Protein AF-A0A6B0C798-F1 (afdb_monomer_lite)

Organism: Staphylococcus aureus (NCBI:txid1280)

Foldseek 3Di:
DAEWEAEPVPRDIDDDDPDDYAYHYPPCVPDDPVRVVVVVVVCVVVVPPYDDDDPDPDDDDD

Secondary structure (DSSP, 8-state):
-EEEEEETTT--BPPPPSS-EEEEEETGGGS-HHHHHHHHHHHHHTT---------------

Sequence (62 aa):
MLEVKYDMRTGHYTPIPNEPHYLVISHADKLTATEKAKLRLLIIKQKLDISLAESVVSSPIA

pLDDT: mean 77.84, std 14.55, range [41.47, 92.88]

Structure (mmCIF, N/CA/C/O backbone):
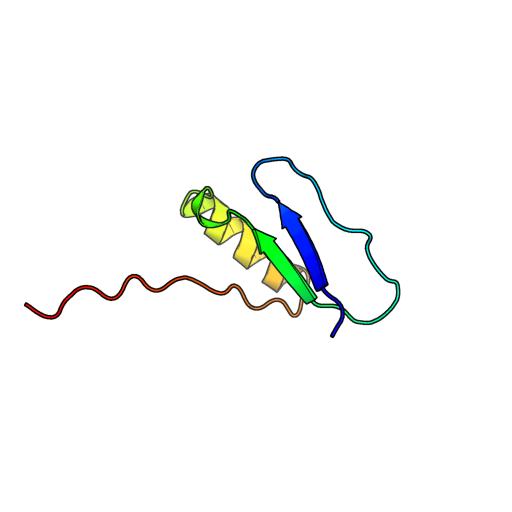data_AF-A0A6B0C798-F1
#
_entry.id   AF-A0A6B0C798-F1
#
loop_
_atom_site.group_PDB
_atom_site.id
_atom_site.type_symbol
_atom_site.label_atom_id
_atom_site.label_alt_id
_atom_site.label_comp_id
_atom_site.label_asym_id
_atom_site.label_entity_id
_atom_site.label_seq_id
_atom_site.pdbx_PDB_ins_code
_atom_site.Cartn_x
_atom_site.Cartn_y
_atom_site.Cartn_z
_atom_site.occupancy
_atom_site.B_iso_or_equiv
_atom_site.auth_seq_id
_atom_site.auth_comp_id
_atom_site.auth_asym_id
_atom_site.auth_atom_id
_atom_site.pdbx_PDB_model_num
ATOM 1 N N . MET A 1 1 ? 5.636 -0.922 -18.356 1.00 68.94 1 MET A N 1
ATOM 2 C CA . MET A 1 1 ? 5.953 -0.651 -16.940 1.00 68.94 1 MET A CA 1
ATOM 3 C C . MET A 1 1 ? 5.252 -1.715 -16.116 1.00 68.94 1 MET A C 1
ATOM 5 O O . MET A 1 1 ? 4.082 -1.956 -16.386 1.00 68.94 1 MET A O 1
ATOM 9 N N . LEU A 1 2 ? 5.964 -2.424 -15.237 1.00 83.00 2 LEU A N 1
ATOM 10 C CA . LEU A 1 2 ? 5.365 -3.482 -14.419 1.00 83.00 2 LEU A CA 1
ATOM 11 C C . LEU A 1 2 ? 4.689 -2.862 -13.196 1.00 83.00 2 LEU A C 1
ATOM 13 O O . LEU A 1 2 ? 5.248 -1.965 -12.565 1.00 83.00 2 LEU A O 1
ATOM 17 N N . GLU A 1 3 ? 3.491 -3.338 -12.877 1.00 85.50 3 GLU A N 1
ATOM 18 C CA . GLU A 1 3 ? 2.708 -2.875 -11.736 1.00 85.50 3 GLU A CA 1
ATOM 19 C C . GLU A 1 3 ? 2.415 -4.041 -10.803 1.00 85.50 3 GLU A C 1
ATOM 21 O O . GLU A 1 3 ? 1.933 -5.092 -11.232 1.00 85.50 3 GLU A O 1
ATOM 26 N N . VAL A 1 4 ? 2.646 -3.817 -9.515 1.00 85.94 4 VAL A N 1
ATOM 27 C CA . VAL A 1 4 ? 2.131 -4.659 -8.443 1.00 85.94 4 VAL A CA 1
ATOM 28 C C . VAL A 1 4 ? 0.935 -3.945 -7.840 1.00 85.94 4 VAL A C 1
ATOM 30 O O . VAL A 1 4 ? 1.052 -2.825 -7.347 1.00 85.94 4 VAL A O 1
ATOM 33 N N . LYS A 1 5 ? -0.232 -4.584 -7.882 1.00 89.69 5 LYS A N 1
ATOM 34 C CA . LYS A 1 5 ? -1.460 -4.051 -7.293 1.00 89.69 5 LYS A CA 1
ATOM 35 C C . LYS A 1 5 ? -1.684 -4.705 -5.946 1.00 89.69 5 LYS A C 1
ATOM 37 O O . LYS A 1 5 ? -1.726 -5.928 -5.880 1.00 89.69 5 LYS A O 1
ATOM 42 N N . TYR A 1 6 ? -1.861 -3.897 -4.909 1.00 87.38 6 TYR A N 1
ATOM 43 C CA . TYR A 1 6 ? -2.286 -4.337 -3.583 1.00 87.38 6 TYR A CA 1
ATOM 44 C C . TYR A 1 6 ? -3.710 -3.842 -3.316 1.00 87.38 6 TYR A C 1
ATOM 46 O O . TYR A 1 6 ? -3.975 -2.639 -3.397 1.00 87.38 6 TYR A O 1
ATOM 54 N N . ASP A 1 7 ? -4.634 -4.753 -3.013 1.00 88.00 7 ASP A N 1
ATOM 55 C CA . ASP A 1 7 ? -6.006 -4.424 -2.631 1.00 88.00 7 ASP A CA 1
ATOM 56 C C . ASP A 1 7 ? -6.127 -4.340 -1.105 1.00 88.00 7 ASP A C 1
ATOM 58 O O . ASP A 1 7 ? -6.146 -5.352 -0.405 1.00 88.00 7 ASP A O 1
ATOM 62 N N . MET A 1 8 ? -6.282 -3.117 -0.596 1.00 84.56 8 MET A N 1
ATOM 63 C CA . MET A 1 8 ? -6.468 -2.825 0.829 1.00 84.56 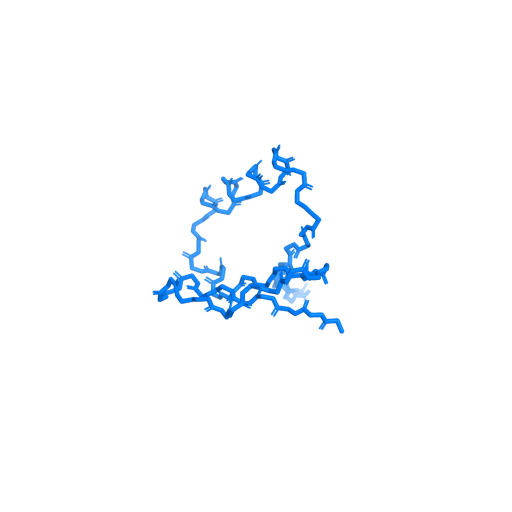8 MET A CA 1
ATOM 64 C C . MET A 1 8 ? -7.678 -3.528 1.458 1.00 84.56 8 MET A C 1
ATOM 66 O O . MET A 1 8 ? -7.696 -3.749 2.667 1.00 84.56 8 MET A O 1
ATOM 70 N N . ARG A 1 9 ? -8.710 -3.853 0.669 1.00 84.69 9 ARG A N 1
ATOM 71 C CA . ARG A 1 9 ? -9.945 -4.463 1.178 1.00 84.69 9 ARG A CA 1
ATOM 72 C C . ARG A 1 9 ? -9.779 -5.954 1.439 1.00 84.69 9 ARG A C 1
ATOM 74 O O . ARG A 1 9 ? -10.368 -6.480 2.377 1.00 84.69 9 ARG A O 1
ATOM 81 N N . THR A 1 10 ? -9.045 -6.636 0.567 1.00 89.25 10 THR A N 1
ATOM 82 C CA . THR A 1 10 ? -8.945 -8.103 0.560 1.00 89.25 10 THR A CA 1
ATOM 83 C C . THR A 1 10 ? -7.572 -8.601 1.001 1.00 89.25 10 THR A C 1
ATOM 85 O O . THR A 1 10 ? -7.417 -9.787 1.276 1.00 89.25 10 THR A O 1
ATOM 88 N N . GLY A 1 11 ? -6.573 -7.717 1.060 1.00 85.94 11 GLY A N 1
ATOM 89 C CA . GLY A 1 11 ? -5.170 -8.068 1.280 1.00 85.94 11 GLY A CA 1
ATOM 90 C C . GLY A 1 11 ? -4.519 -8.770 0.085 1.00 85.94 11 GLY A C 1
ATOM 91 O O . GLY A 1 11 ? -3.351 -9.148 0.164 1.00 85.94 11 GLY A O 1
ATOM 92 N N . HIS A 1 12 ? -5.254 -8.958 -1.014 1.00 92.88 12 HIS A N 1
ATOM 93 C CA . HIS A 1 12 ? -4.755 -9.624 -2.207 1.00 92.88 12 HIS A CA 1
ATOM 94 C C . HIS A 1 12 ? -3.748 -8.737 -2.942 1.00 92.88 12 HIS A C 1
ATOM 96 O O . HIS A 1 12 ? -3.948 -7.526 -3.070 1.00 92.88 12 HIS A O 1
ATOM 102 N N . TYR A 1 13 ? -2.702 -9.352 -3.491 1.00 91.12 13 TYR A N 1
ATOM 103 C CA . TYR A 1 13 ? -1.750 -8.676 -4.360 1.00 91.12 13 TYR A CA 1
ATOM 104 C C . TYR A 1 13 ? -1.449 -9.479 -5.617 1.00 91.12 13 TYR A C 1
ATOM 106 O O . TYR A 1 13 ? -1.495 -10.708 -5.622 1.00 91.12 13 TYR A O 1
ATOM 114 N N . 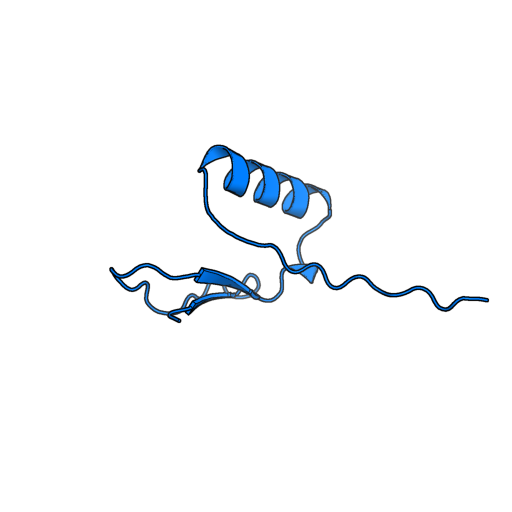THR A 1 14 ? -1.155 -8.775 -6.705 1.00 91.06 14 THR A N 1
ATOM 115 C CA . THR A 1 14 ? -0.647 -9.417 -7.921 1.00 91.06 14 THR A CA 1
ATOM 116 C C . THR A 1 14 ? 0.786 -9.902 -7.698 1.00 91.06 14 THR A C 1
ATOM 118 O O . THR A 1 14 ? 1.508 -9.265 -6.932 1.00 91.06 14 THR A O 1
ATOM 121 N N . PRO A 1 15 ? 1.238 -10.969 -8.379 1.00 92.88 15 PRO A N 1
ATOM 122 C CA . PRO A 1 15 ? 2.608 -11.464 -8.249 1.00 92.88 15 PRO A CA 1
ATOM 123 C C . PRO A 1 15 ? 3.659 -10.352 -8.362 1.00 92.88 15 PRO A C 1
ATOM 125 O O . PRO A 1 15 ? 3.543 -9.470 -9.213 1.00 92.88 15 PRO A O 1
ATOM 128 N N . ILE A 1 16 ? 4.670 -10.405 -7.493 1.00 88.94 16 ILE A N 1
ATOM 129 C CA . ILE A 1 16 ? 5.746 -9.412 -7.424 1.00 88.94 16 ILE A CA 1
ATOM 130 C C . ILE A 1 16 ? 6.854 -9.837 -8.400 1.00 88.94 16 ILE A C 1
ATOM 132 O O . ILE A 1 16 ? 7.429 -10.910 -8.207 1.00 88.94 16 ILE A O 1
ATOM 136 N N . PRO A 1 17 ? 7.148 -9.048 -9.447 1.00 88.06 17 PRO A N 1
ATOM 137 C CA . PRO A 1 17 ? 8.227 -9.347 -10.378 1.00 88.06 17 PRO A CA 1
ATOM 138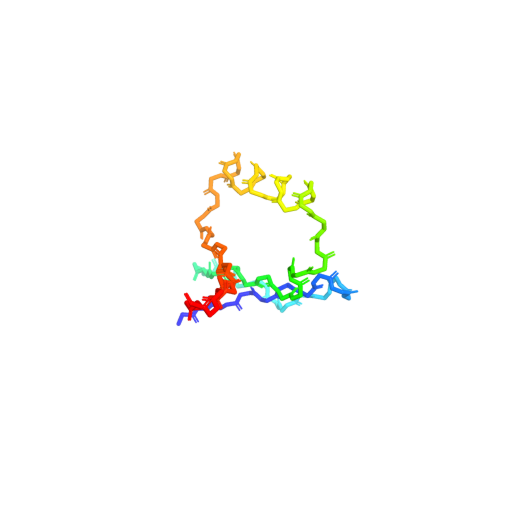 C C . PRO A 1 17 ? 9.595 -9.015 -9.760 1.00 88.06 17 PRO A C 1
ATOM 140 O O . PRO A 1 17 ? 9.693 -8.210 -8.831 1.00 88.06 17 PRO A O 1
ATOM 143 N N . ASN A 1 18 ? 10.660 -9.617 -10.293 1.00 88.81 18 ASN A N 1
ATOM 144 C CA . ASN A 1 18 ? 12.032 -9.329 -9.852 1.00 88.81 18 ASN A CA 1
ATOM 145 C C . ASN A 1 18 ? 12.572 -8.024 -10.459 1.00 88.81 18 ASN A C 1
ATOM 147 O O . ASN A 1 18 ? 13.534 -7.443 -9.959 1.00 88.81 18 ASN A O 1
ATOM 151 N N . GLU A 1 19 ? 11.973 -7.574 -11.555 1.00 88.44 19 GLU A N 1
ATOM 152 C CA . GLU A 1 19 ? 12.313 -6.351 -12.261 1.00 88.44 19 GLU A CA 1
ATOM 153 C C . GLU A 1 19 ? 11.744 -5.108 -11.551 1.00 88.44 19 GLU A C 1
ATOM 155 O O . GLU A 1 19 ? 10.747 -5.209 -10.826 1.00 88.44 19 GLU A O 1
ATOM 160 N N . PRO A 1 20 ? 12.320 -3.910 -11.786 1.00 84.12 20 PRO A N 1
ATOM 161 C CA . PRO A 1 20 ? 11.760 -2.659 -11.287 1.00 84.12 20 PRO A CA 1
ATOM 162 C C . PRO A 1 20 ? 10.285 -2.494 -11.669 1.00 84.12 20 PRO A C 1
ATOM 164 O O . PRO A 1 20 ? 9.900 -2.615 -12.837 1.00 84.12 20 PRO A O 1
ATOM 167 N N . HIS A 1 21 ? 9.461 -2.204 -10.670 1.00 83.88 21 HIS A N 1
ATOM 168 C CA . HIS A 1 21 ? 8.014 -2.118 -10.799 1.00 83.88 21 HIS A CA 1
ATOM 169 C C . HIS A 1 21 ? 7.449 -1.062 -9.855 1.00 83.88 21 HIS A C 1
ATOM 171 O O . HIS A 1 21 ? 8.099 -0.635 -8.902 1.00 83.88 21 HIS A O 1
ATOM 177 N N . TYR A 1 22 ? 6.211 -0.665 -10.121 1.00 81.38 22 TYR A N 1
ATOM 178 C CA . TYR A 1 22 ? 5.492 0.316 -9.322 1.00 81.38 22 TYR A CA 1
ATOM 179 C C . TYR A 1 22 ? 4.466 -0.375 -8.436 1.00 81.38 22 TYR A C 1
ATOM 181 O O . TYR A 1 22 ? 3.790 -1.310 -8.871 1.00 81.38 22 TYR A O 1
ATOM 189 N N . LEU A 1 23 ? 4.328 0.106 -7.202 1.00 80.69 23 LEU A N 1
ATOM 190 C CA . LEU A 1 23 ? 3.259 -0.319 -6.306 1.00 80.69 23 LEU A CA 1
ATOM 191 C C . LEU A 1 23 ? 2.032 0.571 -6.505 1.00 80.69 23 LEU A C 1
ATOM 193 O O . LEU A 1 23 ? 2.094 1.783 -6.305 1.00 80.69 23 LEU A O 1
ATOM 197 N N . VAL A 1 24 ? 0.899 -0.048 -6.815 1.00 84.19 24 VAL A N 1
ATOM 198 C CA . VAL A 1 24 ? -0.408 0.605 -6.881 1.00 84.19 24 VAL A CA 1
ATOM 199 C C . VAL A 1 24 ? -1.277 0.083 -5.743 1.00 84.19 24 VAL A C 1
ATOM 201 O O . VAL A 1 24 ? -1.591 -1.106 -5.671 1.00 84.19 24 VAL A O 1
ATOM 204 N N . ILE A 1 25 ? -1.693 0.979 -4.851 1.00 84.62 25 ILE A N 1
ATOM 205 C CA . ILE A 1 25 ? -2.556 0.649 -3.713 1.00 84.62 25 ILE A CA 1
ATOM 206 C C . ILE A 1 25 ? -4.002 0.975 -4.088 1.00 84.62 25 ILE A C 1
ATOM 208 O O . ILE A 1 25 ? -4.374 2.138 -4.233 1.00 84.62 25 ILE A O 1
ATOM 212 N N . SER A 1 26 ? -4.822 -0.061 -4.244 1.00 85.56 26 SER A N 1
ATOM 213 C CA . SER A 1 26 ? -6.258 0.072 -4.511 1.00 85.56 26 SER A CA 1
ATOM 214 C C . SER A 1 26 ? -7.044 0.198 -3.208 1.00 85.56 26 SER A C 1
ATOM 216 O O . SER A 1 26 ? -6.653 -0.363 -2.185 1.00 85.56 26 SER A O 1
ATOM 218 N N . HIS A 1 27 ? -8.169 0.913 -3.251 1.00 85.44 27 HIS A N 1
ATOM 219 C CA . HIS A 1 27 ? -9.042 1.167 -2.095 1.00 85.44 27 HIS A CA 1
ATOM 220 C C . HIS A 1 27 ? -8.351 1.890 -0.921 1.00 85.44 27 HIS A C 1
ATOM 222 O O . HIS A 1 27 ? -8.707 1.707 0.244 1.00 85.44 27 HIS A O 1
ATOM 228 N N . ALA A 1 28 ? -7.356 2.736 -1.214 1.00 81.19 28 ALA A N 1
ATOM 229 C CA . ALA A 1 28 ? -6.678 3.563 -0.212 1.00 81.19 28 ALA A CA 1
ATOM 230 C C . ALA A 1 28 ? -7.605 4.625 0.417 1.00 81.19 28 ALA A C 1
ATOM 232 O O . ALA A 1 28 ? -7.295 5.171 1.475 1.00 81.19 28 ALA A O 1
ATOM 233 N N . ASP A 1 29 ? -8.757 4.911 -0.196 1.00 81.06 29 ASP A N 1
ATOM 234 C CA . ASP A 1 29 ? -9.829 5.734 0.375 1.00 81.06 29 ASP A CA 1
ATOM 235 C C . ASP A 1 29 ? -10.407 5.143 1.669 1.00 81.06 29 ASP A C 1
ATOM 237 O O . ASP A 1 29 ? -10.917 5.896 2.495 1.00 81.06 29 ASP A O 1
ATOM 241 N N . LYS A 1 30 ? -10.271 3.826 1.879 1.00 79.50 30 LYS A N 1
ATOM 242 C CA . LYS A 1 30 ? -10.708 3.143 3.106 1.00 79.50 30 LYS A CA 1
ATOM 243 C C . LYS A 1 30 ? -9.803 3.382 4.304 1.00 79.50 30 LYS A C 1
ATOM 245 O O . LYS A 1 30 ? -10.220 3.110 5.424 1.00 79.50 30 LYS A O 1
ATOM 250 N N . LEU A 1 31 ? -8.597 3.900 4.085 1.00 82.25 31 LEU A N 1
ATOM 251 C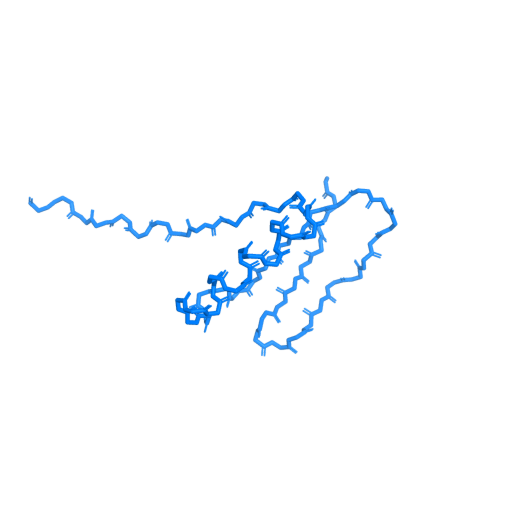 CA . LEU A 1 31 ? -7.719 4.284 5.177 1.00 82.25 31 LEU A CA 1
ATOM 252 C C . LEU A 1 31 ? -8.229 5.555 5.848 1.00 82.25 31 LEU A C 1
ATOM 254 O O . LEU A 1 31 ? -8.470 6.575 5.192 1.00 82.25 31 LEU A O 1
ATOM 258 N N . THR A 1 32 ? -8.296 5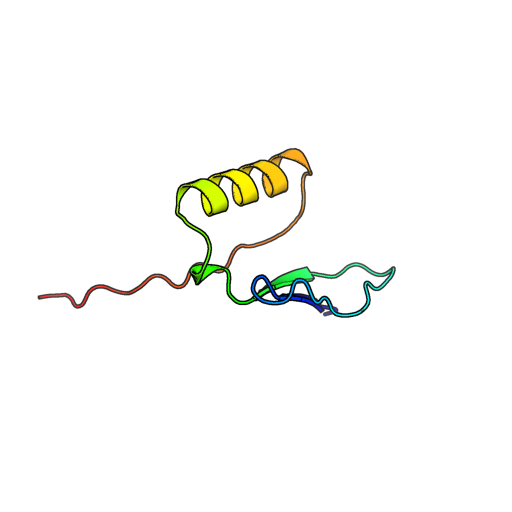.524 7.174 1.00 87.94 32 THR A N 1
ATOM 259 C CA . THR A 1 32 ? -8.430 6.736 7.982 1.00 87.94 32 THR A CA 1
ATOM 260 C C . THR A 1 32 ? -7.247 7.677 7.733 1.00 87.94 32 THR A C 1
ATOM 262 O O . THR A 1 32 ? -6.168 7.267 7.294 1.00 87.94 32 THR A O 1
ATOM 265 N N . ALA A 1 33 ? -7.410 8.961 8.060 1.00 86.56 33 ALA A N 1
ATOM 266 C CA . ALA A 1 33 ? -6.330 9.942 7.931 1.00 86.56 33 ALA A CA 1
ATOM 267 C C . ALA A 1 33 ? -5.055 9.514 8.688 1.00 86.56 33 ALA A C 1
ATOM 269 O O . ALA A 1 33 ? -3.944 9.664 8.178 1.00 86.56 33 ALA A O 1
ATOM 270 N N . THR A 1 34 ? -5.211 8.918 9.874 1.00 90.12 34 THR A N 1
ATOM 271 C CA . THR A 1 34 ? -4.094 8.405 10.678 1.00 90.12 34 THR A CA 1
ATOM 272 C C . THR A 1 34 ? -3.381 7.239 9.998 1.00 90.12 34 THR A C 1
ATOM 274 O O . THR A 1 34 ? -2.152 7.181 10.006 1.00 90.12 34 THR A O 1
ATOM 277 N N . GLU A 1 35 ? -4.115 6.313 9.386 1.00 87.75 35 GLU A N 1
ATOM 278 C CA . GLU A 1 35 ? -3.511 5.188 8.667 1.00 87.75 35 GLU A CA 1
ATOM 279 C C . GLU A 1 35 ? -2.812 5.642 7.384 1.00 87.75 35 GLU A C 1
ATOM 281 O O . GLU A 1 35 ? -1.699 5.189 7.112 1.00 87.75 35 GLU A O 1
ATOM 286 N N . LYS A 1 36 ? -3.382 6.609 6.651 1.00 85.88 36 LYS A N 1
ATOM 287 C CA . LYS A 1 36 ? -2.701 7.249 5.512 1.00 85.88 36 LYS A CA 1
ATOM 288 C C . LYS A 1 36 ? -1.388 7.905 5.940 1.00 85.88 36 LYS A C 1
ATOM 290 O O . LYS A 1 36 ? -0.375 7.752 5.260 1.00 85.88 36 LYS A O 1
ATOM 295 N N . ALA A 1 37 ? -1.369 8.590 7.085 1.00 87.69 37 ALA A N 1
ATOM 296 C CA . ALA A 1 37 ? -0.149 9.190 7.623 1.00 87.69 37 ALA A CA 1
ATOM 297 C C . ALA A 1 37 ? 0.911 8.132 7.980 1.00 87.69 37 ALA A C 1
ATOM 299 O O . ALA A 1 37 ? 2.084 8.302 7.641 1.00 87.69 37 ALA A O 1
ATOM 300 N N . LYS A 1 38 ? 0.508 7.012 8.598 1.00 89.12 38 LYS A N 1
ATOM 301 C CA . LYS A 1 38 ? 1.410 5.880 8.882 1.00 89.12 38 LYS A CA 1
ATOM 302 C C . LYS A 1 38 ? 1.972 5.260 7.601 1.00 89.12 38 LYS A C 1
ATOM 304 O O . LYS A 1 38 ? 3.169 4.987 7.543 1.00 89.12 38 LYS A O 1
ATOM 309 N N . LEU A 1 39 ? 1.137 5.083 6.578 1.00 84.56 39 LEU A N 1
ATOM 310 C CA . LEU A 1 39 ? 1.552 4.563 5.276 1.00 84.56 39 LEU A CA 1
ATOM 311 C C . LEU A 1 39 ? 2.582 5.485 4.607 1.00 84.56 39 LEU A C 1
ATOM 313 O O . LEU A 1 39 ? 3.636 5.016 4.185 1.00 84.56 39 LEU A O 1
ATOM 317 N N . ARG A 1 40 ? 2.336 6.801 4.588 1.00 83.81 40 ARG A N 1
ATOM 318 C CA . ARG A 1 40 ? 3.306 7.794 4.089 1.00 83.81 40 ARG A CA 1
ATOM 319 C C . ARG A 1 40 ? 4.634 7.723 4.841 1.00 83.81 40 ARG A C 1
ATOM 321 O O . ARG A 1 40 ? 5.692 7.710 4.218 1.00 83.81 40 ARG A O 1
ATOM 328 N N . LEU A 1 41 ? 4.587 7.641 6.173 1.00 86.75 41 LEU A N 1
ATOM 329 C CA . LEU A 1 41 ? 5.791 7.542 7.000 1.00 86.75 41 LEU A CA 1
ATOM 330 C C . LEU A 1 41 ? 6.596 6.274 6.675 1.00 86.75 41 LEU A C 1
ATOM 332 O O . LEU A 1 41 ? 7.823 6.322 6.614 1.00 86.75 41 LEU A O 1
ATOM 336 N N . LEU A 1 42 ? 5.911 5.151 6.440 1.00 85.56 42 LEU A N 1
ATOM 337 C CA . LEU A 1 42 ? 6.542 3.892 6.056 1.00 85.56 42 LEU A CA 1
ATOM 338 C C . LEU A 1 42 ? 7.220 3.992 4.684 1.00 85.56 42 LEU A C 1
ATOM 340 O O . LEU A 1 42 ? 8.374 3.584 4.566 1.00 85.56 42 LEU A O 1
ATOM 344 N N . ILE A 1 43 ? 6.541 4.572 3.688 1.00 82.69 43 ILE A N 1
ATOM 345 C CA . ILE A 1 43 ? 7.082 4.798 2.335 1.00 82.69 43 ILE A CA 1
ATOM 346 C C . ILE A 1 43 ? 8.383 5.606 2.410 1.00 82.69 43 ILE A C 1
ATOM 348 O O . ILE A 1 43 ? 9.403 5.181 1.869 1.00 82.69 43 ILE A O 1
ATOM 352 N N . ILE A 1 44 ? 8.377 6.712 3.162 1.00 81.12 44 ILE A N 1
ATOM 353 C CA . ILE A 1 44 ? 9.560 7.564 3.361 1.00 81.12 44 ILE A CA 1
ATOM 354 C C . ILE A 1 44 ? 10.674 6.795 4.081 1.00 81.12 44 ILE A C 1
ATOM 356 O O . ILE A 1 44 ? 11.821 6.801 3.635 1.00 81.12 44 ILE A O 1
ATOM 360 N N . LYS A 1 45 ? 10.351 6.111 5.187 1.00 85.50 45 LYS A N 1
ATOM 361 C CA . LYS A 1 45 ? 11.335 5.387 6.008 1.00 85.50 45 LYS A CA 1
ATOM 362 C C . LYS A 1 45 ? 12.041 4.286 5.218 1.00 85.50 45 LYS A C 1
ATOM 364 O O . LYS A 1 45 ? 13.240 4.089 5.392 1.00 85.50 45 LYS A O 1
ATOM 369 N N . GLN A 1 46 ? 11.296 3.587 4.368 1.00 82.69 46 GLN A N 1
ATOM 370 C CA . GLN A 1 46 ? 11.809 2.505 3.533 1.00 82.69 46 GLN A CA 1
ATOM 371 C C . GLN A 1 46 ? 12.387 3.001 2.199 1.00 82.69 46 GLN A C 1
ATOM 373 O O . GLN A 1 46 ? 12.854 2.188 1.408 1.00 82.69 46 GLN A O 1
ATOM 378 N N . LYS A 1 47 ? 12.386 4.323 1.958 1.00 78.50 47 LYS A N 1
ATOM 379 C CA . LYS A 1 47 ? 12.851 4.957 0.713 1.00 78.50 47 LYS A CA 1
ATOM 380 C C . LYS A 1 47 ? 12.217 4.329 -0.532 1.00 78.50 47 LYS A C 1
ATOM 382 O O . LYS A 1 47 ? 12.886 4.135 -1.544 1.00 78.50 47 LYS A O 1
ATOM 387 N N . LEU A 1 48 ? 10.937 3.977 -0.430 1.00 72.50 48 LEU A N 1
ATOM 388 C CA . LEU A 1 48 ? 10.205 3.394 -1.543 1.00 72.50 48 LEU A CA 1
ATOM 389 C C . LEU A 1 48 ? 9.857 4.507 -2.531 1.00 72.50 48 LEU A C 1
ATOM 391 O O . LEU A 1 48 ? 9.292 5.529 -2.138 1.00 72.50 48 LEU A O 1
ATOM 395 N N . ASP A 1 49 ? 10.173 4.296 -3.804 1.00 66.25 49 ASP A N 1
ATOM 396 C CA . ASP A 1 49 ? 9.776 5.196 -4.886 1.00 66.25 49 ASP A CA 1
ATOM 397 C C . ASP A 1 49 ? 8.307 4.933 -5.254 1.00 66.25 49 ASP A C 1
ATOM 399 O O . ASP A 1 49 ? 7.983 4.202 -6.190 1.00 66.25 49 ASP A O 1
ATOM 403 N N . ILE A 1 50 ? 7.402 5.429 -4.404 1.00 64.56 50 ILE A N 1
ATOM 404 C CA . ILE A 1 50 ? 5.954 5.239 -4.529 1.00 64.56 50 ILE A CA 1
ATOM 405 C C . ILE A 1 50 ? 5.282 6.608 -4.532 1.00 64.56 50 ILE A C 1
ATOM 407 O O . ILE A 1 50 ? 5.320 7.340 -3.540 1.00 64.56 50 ILE A O 1
ATOM 411 N N . SER A 1 51 ? 4.595 6.931 -5.623 1.00 57.41 51 SER A N 1
ATOM 412 C CA . SER A 1 51 ? 3.682 8.066 -5.698 1.00 57.41 51 SER A CA 1
ATOM 413 C C . SER A 1 51 ? 2.286 7.646 -5.223 1.00 57.41 51 SER A C 1
ATOM 415 O O . SER A 1 51 ? 1.631 6.786 -5.808 1.00 57.41 51 SER A O 1
ATOM 417 N N . LEU A 1 52 ? 1.805 8.255 -4.135 1.00 59.62 52 LEU A N 1
ATOM 418 C CA . LEU A 1 52 ? 0.410 8.110 -3.716 1.00 59.62 52 LEU A CA 1
ATOM 419 C C . LEU A 1 52 ? -0.442 9.070 -4.551 1.00 59.62 52 LEU A C 1
ATOM 421 O O . LEU A 1 52 ? -0.430 10.276 -4.314 1.00 59.62 52 LEU A O 1
ATOM 425 N N . ALA A 1 53 ? -1.173 8.544 -5.534 1.00 55.66 53 ALA A N 1
ATOM 426 C CA . ALA A 1 53 ? -2.169 9.322 -6.260 1.00 55.66 53 ALA A CA 1
ATOM 427 C C . ALA A 1 53 ? -3.359 9.601 -5.329 1.00 55.66 53 ALA A C 1
ATOM 429 O O . ALA A 1 53 ? -4.217 8.745 -5.109 1.00 55.66 53 ALA A O 1
ATOM 430 N N . GLU A 1 54 ? -3.398 10.792 -4.740 1.00 52.69 54 GLU A N 1
ATOM 431 C CA . GLU A 1 54 ? -4.569 11.245 -3.998 1.00 52.69 54 GLU A CA 1
ATOM 432 C C . GLU A 1 54 ? -5.574 11.842 -4.975 1.00 52.69 54 GLU A C 1
ATOM 434 O O . GLU A 1 54 ? -5.268 12.788 -5.699 1.00 52.69 54 GLU A O 1
ATOM 439 N N . SER A 1 55 ? -6.788 11.289 -4.998 1.00 43.94 55 SER A N 1
ATOM 440 C CA . SER A 1 55 ? -7.901 11.928 -5.692 1.00 43.94 55 SER A CA 1
ATOM 441 C C . SER A 1 55 ? -8.224 13.221 -4.948 1.00 43.94 55 SER A C 1
ATOM 443 O O . SER A 1 55 ? -8.901 13.203 -3.919 1.00 43.94 55 SER A O 1
ATOM 445 N N . VAL A 1 56 ? -7.703 14.342 -5.443 1.00 45.41 56 VAL A N 1
ATOM 446 C CA . VAL A 1 56 ? -8.094 15.668 -4.972 1.00 45.41 56 VAL A CA 1
ATOM 447 C C . VAL A 1 56 ? -9.550 15.846 -5.375 1.00 45.41 56 VAL A C 1
ATOM 449 O O . VAL A 1 56 ? -9.870 15.972 -6.555 1.00 45.41 56 VAL A O 1
ATOM 452 N N . VAL A 1 57 ? -10.455 15.795 -4.399 1.00 45.62 57 VAL A N 1
ATOM 453 C CA . VAL A 1 57 ? -11.843 16.188 -4.628 1.00 45.62 57 VAL A CA 1
ATOM 454 C C . VAL A 1 57 ? -11.798 17.688 -4.893 1.00 45.62 57 VAL A C 1
ATOM 456 O O . VAL A 1 57 ? -11.563 18.472 -3.977 1.00 45.62 57 VAL A O 1
ATOM 459 N N . SER A 1 58 ? -11.923 18.090 -6.157 1.00 41.47 58 SER A N 1
ATOM 460 C CA . SER A 1 58 ? -12.088 19.499 -6.501 1.00 41.47 58 SER A CA 1
ATOM 461 C C . SER A 1 58 ? -13.385 19.972 -5.860 1.00 41.47 58 SER A C 1
ATOM 463 O O . SER A 1 58 ? -14.466 19.567 -6.288 1.00 41.47 58 SER A O 1
ATOM 465 N N . SER A 1 59 ? -13.297 20.821 -4.840 1.00 46.06 59 SER A N 1
ATOM 466 C CA . SER A 1 59 ? -14.459 21.584 -4.393 1.00 46.06 59 SER A CA 1
ATOM 467 C C . SER A 1 59 ? -14.955 22.437 -5.569 1.00 46.06 59 SER A C 1
ATOM 469 O O . SER A 1 59 ? -14.123 23.048 -6.249 1.00 46.06 59 SER A O 1
ATOM 471 N N . PRO A 1 60 ? -16.268 22.491 -5.857 1.00 53.62 60 PRO A N 1
ATOM 472 C CA . PRO A 1 60 ? -16.795 23.442 -6.824 1.00 53.62 60 PRO A CA 1
ATOM 473 C C . PRO A 1 60 ? -16.512 24.854 -6.307 1.00 53.62 60 PRO A C 1
ATOM 475 O O . PRO A 1 60 ? -16.743 25.138 -5.132 1.00 53.62 60 PRO A O 1
ATOM 478 N N . ILE A 1 61 ? -15.996 25.724 -7.172 1.00 51.06 61 ILE A N 1
ATOM 479 C CA . ILE A 1 61 ? -15.947 27.162 -6.903 1.00 51.06 61 ILE A CA 1
ATOM 480 C C . ILE A 1 61 ? -17.409 27.627 -6.855 1.00 51.06 61 ILE A C 1
ATOM 482 O O . ILE A 1 61 ? -18.109 27.518 -7.862 1.00 51.06 61 ILE A O 1
ATOM 486 N N . ALA A 1 62 ? -17.867 28.041 -5.672 1.00 54.88 62 ALA A N 1
ATOM 487 C CA . ALA A 1 62 ? -19.154 28.702 -5.455 1.00 54.88 62 ALA A CA 1
ATOM 488 C C . ALA A 1 62 ? -19.001 30.219 -5.604 1.00 54.88 62 ALA A C 1
ATOM 490 O O . ALA A 1 62 ? -17.918 30.730 -5.230 1.00 54.88 62 ALA A O 1
#

Radius of gyration: 13.72 Å; chains: 1; bounding box: 32×40×28 Å